Protein AF-A0A5C9C576-F1 (afdb_monomer_lite)

pLDDT: mean 82.23, std 13.71, range [45.31, 97.62]

Structure (mmCIF, N/CA/C/O backbone):
data_AF-A0A5C9C576-F1
#
_entry.id   AF-A0A5C9C576-F1
#
loop_
_atom_site.group_PDB
_atom_site.id
_atom_site.type_symbol
_atom_site.label_atom_id
_atom_site.label_alt_id
_atom_site.label_comp_id
_atom_site.label_asym_id
_atom_site.label_entity_id
_atom_site.label_seq_id
_atom_site.pdbx_PDB_ins_code
_atom_site.Cartn_x
_atom_site.Cartn_y
_atom_site.Cartn_z
_atom_site.occupancy
_atom_site.B_iso_or_equiv
_atom_site.auth_seq_id
_atom_site.auth_comp_id
_atom_site.auth_asym_id
_atom_site.auth_atom_id
_atom_site.pdbx_PDB_model_num
ATOM 1 N N . MET A 1 1 ? 11.725 0.548 -16.032 1.00 67.31 1 MET A N 1
ATOM 2 C CA . MET A 1 1 ? 10.877 1.657 -16.518 1.00 67.31 1 MET A CA 1
ATOM 3 C C . MET A 1 1 ? 9.536 1.575 -15.809 1.00 67.31 1 MET A C 1
ATOM 5 O O . MET A 1 1 ? 8.944 0.504 -15.811 1.00 67.31 1 MET A O 1
ATOM 9 N N . VAL A 1 2 ? 9.089 2.654 -15.169 1.00 71.75 2 VAL A N 1
ATOM 10 C CA . VAL A 1 2 ? 7.784 2.730 -14.493 1.00 71.75 2 VAL A CA 1
ATOM 11 C C . VAL A 1 2 ? 6.930 3.765 -15.213 1.00 71.75 2 VAL A C 1
ATOM 13 O O . VAL A 1 2 ? 7.424 4.848 -15.528 1.00 71.75 2 VAL A O 1
ATOM 16 N N . THR A 1 3 ? 5.666 3.440 -15.481 1.00 78.62 3 THR A N 1
ATOM 17 C CA . THR A 1 3 ? 4.707 4.416 -16.012 1.00 78.62 3 THR A CA 1
ATOM 18 C C . THR A 1 3 ? 3.879 4.938 -14.853 1.00 78.62 3 THR A C 1
ATOM 20 O O . THR A 1 3 ? 3.210 4.172 -14.158 1.00 78.62 3 THR A O 1
ATOM 23 N N . LEU A 1 4 ? 3.964 6.241 -14.623 1.00 76.50 4 LEU A N 1
ATOM 24 C CA . LEU A 1 4 ? 3.140 6.914 -13.638 1.00 76.50 4 LEU A CA 1
ATOM 25 C C . LEU A 1 4 ? 1.714 7.118 -14.181 1.00 76.50 4 LEU A C 1
ATOM 27 O O . LEU A 1 4 ? 1.510 7.106 -15.399 1.00 76.50 4 LEU A O 1
ATOM 31 N N . PRO A 1 5 ? 0.715 7.303 -13.302 1.00 66.62 5 PRO A N 1
ATOM 32 C CA . PRO A 1 5 ? -0.687 7.464 -13.697 1.00 66.62 5 PRO A CA 1
ATOM 33 C C . PRO A 1 5 ? -0.930 8.616 -14.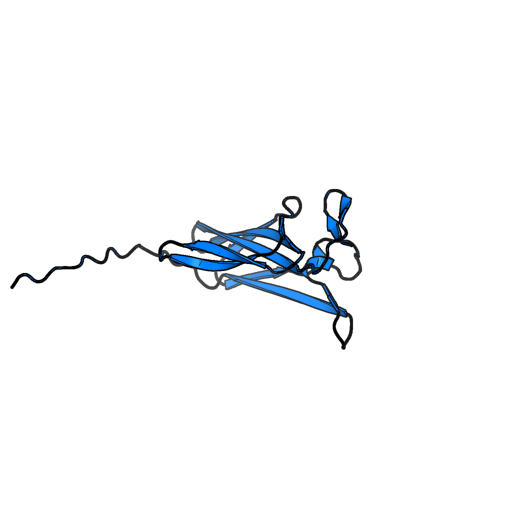681 1.00 66.62 5 PRO A C 1
ATOM 35 O O . PRO A 1 5 ? -1.809 8.520 -15.530 1.00 66.62 5 PRO A O 1
ATOM 38 N N . GLU A 1 6 ? -0.128 9.679 -14.615 1.00 72.38 6 GLU A N 1
ATOM 39 C CA . GLU A 1 6 ? -0.161 10.817 -15.539 1.00 72.38 6 GLU A CA 1
ATOM 40 C C . GLU A 1 6 ? 0.439 10.519 -16.931 1.00 72.38 6 GLU A C 1
ATOM 42 O O . GLU A 1 6 ? 0.613 11.425 -17.742 1.00 72.38 6 GLU A O 1
ATOM 47 N N . GLY A 1 7 ? 0.806 9.265 -17.215 1.00 71.75 7 GLY A N 1
ATOM 48 C CA . GLY A 1 7 ? 1.404 8.836 -18.483 1.00 71.75 7 GLY A CA 1
ATOM 49 C C . GLY A 1 7 ? 2.908 9.105 -18.592 1.00 71.75 7 GLY A C 1
ATOM 50 O O . GLY A 1 7 ? 3.539 8.715 -19.578 1.00 71.75 7 GLY A O 1
ATOM 51 N N . LYS A 1 8 ? 3.515 9.727 -17.575 1.00 78.00 8 LYS A N 1
ATOM 52 C CA . LYS A 1 8 ? 4.957 9.965 -17.520 1.00 78.00 8 LYS A CA 1
ATOM 53 C C . LYS A 1 8 ? 5.698 8.642 -17.331 1.00 78.00 8 LYS A C 1
ATOM 55 O O . LYS A 1 8 ? 5.474 7.924 -16.358 1.00 78.00 8 LYS A O 1
ATOM 60 N N . LYS A 1 9 ? 6.614 8.332 -18.245 1.00 78.38 9 LYS A N 1
ATOM 61 C CA . LYS A 1 9 ? 7.531 7.196 -18.109 1.00 78.38 9 LYS A CA 1
ATOM 62 C C . LYS A 1 9 ? 8.802 7.659 -17.415 1.00 78.38 9 LYS A C 1
ATOM 64 O O . LYS A 1 9 ? 9.427 8.621 -17.853 1.00 78.38 9 LYS A O 1
ATOM 69 N N . LEU A 1 10 ? 9.169 6.977 -16.337 1.00 79.81 10 LEU A N 1
ATOM 70 C CA . LEU A 1 10 ? 10.398 7.231 -15.599 1.00 79.81 10 LEU A CA 1
ATOM 71 C C . LEU A 1 10 ? 11.299 6.000 -15.636 1.00 79.81 10 LEU A C 1
ATOM 73 O O . LEU A 1 10 ? 10.877 4.868 -15.369 1.00 79.81 10 LEU A O 1
ATOM 77 N N . GLU A 1 11 ? 12.567 6.230 -15.944 1.00 80.44 11 GLU A N 1
ATOM 78 C CA . GLU A 1 11 ? 13.620 5.255 -15.710 1.00 80.44 11 GLU A CA 1
ATOM 79 C C . GLU A 1 11 ? 14.171 5.476 -14.308 1.00 80.44 11 GLU A C 1
ATOM 81 O O . GLU A 1 11 ? 14.812 6.480 -14.018 1.00 80.44 11 GLU A O 1
ATOM 86 N N . LEU A 1 12 ? 13.840 4.550 -13.416 1.00 81.62 12 LEU A N 1
ATOM 87 C CA . LEU A 1 12 ? 14.196 4.614 -12.009 1.00 81.62 12 LEU A CA 1
ATOM 88 C C . LEU A 1 12 ? 15.056 3.394 -11.675 1.00 81.62 12 LEU A C 1
ATOM 90 O O . LEU A 1 12 ? 14.711 2.269 -12.044 1.00 81.62 12 LEU A O 1
ATOM 94 N N . ALA A 1 13 ? 16.161 3.616 -10.969 1.00 81.00 13 ALA A N 1
ATOM 95 C CA . ALA A 1 13 ? 17.020 2.551 -10.459 1.00 81.00 13 ALA A CA 1
ATOM 96 C C . ALA A 1 13 ? 16.562 2.108 -9.060 1.00 81.00 13 ALA A C 1
ATOM 98 O O . ALA A 1 13 ? 16.115 2.938 -8.270 1.00 81.00 13 ALA A O 1
ATOM 99 N N . ASN A 1 14 ? 16.716 0.819 -8.735 1.00 81.38 14 ASN A N 1
ATOM 100 C CA . ASN A 1 14 ? 16.425 0.248 -7.409 1.00 81.38 14 ASN A CA 1
ATOM 101 C C . ASN A 1 14 ? 15.019 0.581 -6.873 1.00 81.38 14 ASN A C 1
ATOM 103 O O . ASN A 1 14 ? 14.861 0.967 -5.714 1.00 81.38 14 ASN A O 1
ATOM 107 N N . VAL A 1 15 ? 14.002 0.459 -7.729 1.00 84.62 15 VAL A N 1
ATOM 108 C CA . VAL A 1 15 ? 12.622 0.815 -7.376 1.00 84.62 15 VAL A CA 1
ATOM 109 C C . VAL A 1 15 ? 12.036 -0.167 -6.373 1.00 84.62 15 VAL A C 1
ATOM 111 O O . VAL A 1 15 ? 12.085 -1.382 -6.564 1.00 84.62 15 VAL A O 1
ATOM 114 N N . ARG A 1 16 ? 11.382 0.375 -5.350 1.00 84.94 16 ARG A N 1
ATOM 115 C CA . ARG A 1 16 ? 10.553 -0.357 -4.404 1.00 84.94 16 ARG A CA 1
ATOM 116 C C . ARG A 1 16 ? 9.210 0.343 -4.244 1.00 84.94 16 ARG A C 1
ATOM 118 O O . ARG A 1 16 ? 9.151 1.525 -3.925 1.00 84.94 16 ARG A O 1
ATOM 125 N N . GLY A 1 17 ? 8.128 -0.404 -4.423 1.00 87.06 17 GLY A N 1
ATOM 126 C CA . GLY A 1 17 ? 6.783 0.074 -4.131 1.00 87.06 17 GLY A CA 1
ATOM 127 C C . GLY A 1 17 ? 6.434 -0.051 -2.644 1.00 87.06 17 GLY A C 1
ATOM 128 O O . GLY A 1 17 ? 6.684 -1.092 -2.030 1.00 87.06 17 GLY A O 1
ATOM 129 N N . LEU A 1 18 ? 5.855 1.001 -2.066 1.00 90.25 18 LEU A N 1
ATOM 130 C CA . LEU A 1 18 ? 5.310 1.037 -0.709 1.00 90.25 18 LEU A CA 1
ATOM 131 C C . LEU A 1 18 ? 3.881 1.596 -0.717 1.00 90.25 18 LEU A C 1
ATOM 133 O O . LEU A 1 18 ? 3.488 2.339 -1.612 1.00 90.25 18 LEU A O 1
ATOM 137 N N . LEU A 1 19 ? 3.103 1.250 0.309 1.00 92.69 19 LEU A N 1
ATOM 138 C CA . LEU A 1 19 ? 1.799 1.850 0.583 1.00 92.69 19 LEU A CA 1
ATOM 139 C C . LEU A 1 19 ? 1.892 2.615 1.900 1.00 92.69 19 LEU A C 1
ATOM 141 O O . LEU A 1 19 ? 2.021 2.007 2.965 1.00 92.69 19 LEU A O 1
ATOM 145 N N . ARG A 1 20 ? 1.824 3.944 1.841 1.00 94.81 20 ARG A N 1
ATOM 146 C CA . ARG A 1 20 ? 1.703 4.769 3.040 1.00 94.81 20 ARG A CA 1
ATOM 147 C C . ARG A 1 20 ? 0.252 4.761 3.499 1.00 94.81 20 ARG A C 1
ATOM 149 O O . ARG A 1 20 ? -0.629 5.200 2.766 1.00 94.81 20 ARG A O 1
ATOM 156 N N . LEU A 1 21 ? 0.026 4.273 4.713 1.00 94.94 21 LEU A N 1
ATOM 157 C CA . LEU A 1 21 ? -1.287 4.188 5.342 1.00 94.94 21 LEU A CA 1
ATOM 158 C C . LEU A 1 21 ? -1.456 5.299 6.383 1.00 94.94 21 LEU A C 1
ATOM 160 O O . LEU A 1 21 ? -0.604 5.478 7.254 1.00 94.94 21 LEU A O 1
ATOM 164 N N . ARG A 1 22 ? -2.589 5.997 6.324 1.00 94.81 22 ARG A N 1
ATOM 165 C CA . ARG A 1 22 ? -3.133 6.807 7.416 1.00 94.81 22 ARG A CA 1
ATOM 166 C C . ARG A 1 22 ? -4.451 6.183 7.861 1.00 94.81 22 ARG A C 1
ATOM 168 O O . ARG A 1 22 ? -5.277 5.844 7.025 1.00 94.81 22 ARG A O 1
ATOM 175 N N . ALA A 1 23 ? -4.627 6.012 9.164 1.00 92.19 23 ALA A N 1
ATOM 176 C CA . ALA A 1 23 ? -5.849 5.465 9.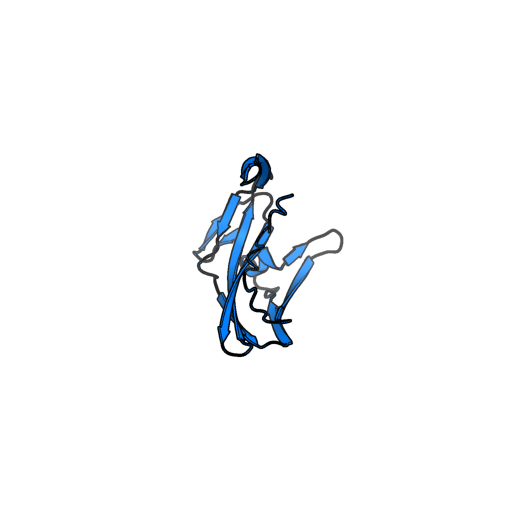735 1.00 92.19 23 ALA A CA 1
ATOM 177 C C . ALA A 1 23 ? -6.512 6.515 10.623 1.00 92.19 23 ALA A C 1
ATOM 179 O O . ALA A 1 23 ? -5.846 7.126 11.461 1.00 92.19 23 ALA A O 1
ATOM 180 N N . GLU A 1 24 ? -7.814 6.702 10.449 1.00 92.38 24 GLU A N 1
ATOM 181 C CA . GLU A 1 24 ? -8.628 7.613 11.245 1.00 92.38 24 GLU A CA 1
ATOM 182 C C . GLU A 1 24 ? -9.853 6.874 11.774 1.00 92.38 24 GLU A C 1
ATOM 184 O O . GLU A 1 24 ? -10.539 6.154 11.046 1.00 92.38 24 GLU A O 1
ATOM 189 N N . ARG A 1 25 ? -10.136 7.039 13.068 1.00 90.25 25 ARG A N 1
ATOM 190 C CA . ARG A 1 25 ? -11.372 6.526 13.660 1.00 90.25 25 ARG A CA 1
ATOM 191 C C . ARG A 1 25 ? -12.529 7.384 13.151 1.00 90.25 25 ARG A C 1
ATOM 193 O O . ARG A 1 25 ? -12.479 8.599 13.305 1.00 90.25 25 ARG A O 1
ATOM 200 N N . SER A 1 26 ? -13.557 6.756 12.581 1.00 81.56 26 SER A N 1
ATOM 201 C CA . SER A 1 26 ? -14.733 7.477 12.081 1.00 81.56 26 SER A CA 1
ATOM 202 C C . SER A 1 26 ? -15.823 7.562 13.157 1.00 81.56 26 SER A C 1
ATOM 204 O O . SER A 1 26 ? -16.174 8.665 13.554 1.00 81.56 26 SER A O 1
ATOM 206 N N . GLN A 1 27 ? -16.322 6.418 13.653 1.00 78.81 27 GLN A N 1
ATOM 207 C CA . GLN A 1 27 ? -17.310 6.239 14.745 1.00 78.81 27 GLN A CA 1
ATOM 208 C C . GLN A 1 27 ? -17.505 4.725 15.004 1.00 78.81 27 GLN A C 1
ATOM 210 O O . GLN A 1 27 ? -17.162 3.935 14.136 1.00 78.81 27 GLN A O 1
ATOM 215 N N . ASP A 1 28 ? -18.002 4.308 16.176 1.00 79.19 28 ASP A N 1
ATOM 216 C CA . ASP A 1 28 ? -18.551 2.960 16.474 1.00 79.19 28 ASP A CA 1
ATOM 217 C C . ASP A 1 28 ? -17.923 1.750 15.751 1.00 79.19 28 ASP A C 1
ATOM 219 O O . ASP A 1 28 ? -18.556 1.097 14.928 1.00 79.19 28 ASP A O 1
ATOM 223 N N . GLY A 1 29 ? -16.662 1.424 16.051 1.00 86.00 29 GLY A N 1
ATOM 224 C CA . GLY A 1 29 ? -15.997 0.247 15.466 1.00 86.00 29 GLY A CA 1
ATOM 225 C C . GLY A 1 29 ? -15.480 0.437 14.032 1.00 86.00 29 GLY A C 1
ATOM 226 O O . GLY A 1 29 ? -14.755 -0.420 13.533 1.00 86.00 29 GLY A O 1
ATOM 227 N N . TRP A 1 30 ? -15.745 1.580 13.398 1.00 93.75 30 TRP A N 1
ATOM 228 C CA . TRP A 1 30 ? -15.282 1.890 12.048 1.00 93.75 30 TRP A CA 1
ATOM 229 C C . TRP A 1 30 ? -13.991 2.709 12.027 1.00 93.75 30 TRP A C 1
ATOM 231 O O . TRP A 1 30 ? -13.841 3.724 12.723 1.00 93.75 30 TRP A O 1
ATOM 241 N N . ALA A 1 31 ? -13.084 2.313 11.137 1.00 94.56 31 ALA A N 1
ATOM 242 C CA . ALA A 1 31 ? -11.902 3.073 10.763 1.00 94.56 31 ALA A CA 1
ATOM 243 C C . ALA A 1 31 ? -11.917 3.379 9.267 1.00 94.56 31 ALA A C 1
ATOM 245 O O . ALA A 1 31 ? -12.173 2.501 8.441 1.00 94.56 31 ALA A O 1
ATOM 246 N N . ARG A 1 32 ? -11.574 4.617 8.917 1.00 95.69 32 ARG A N 1
ATOM 247 C CA . ARG A 1 32 ? -11.207 4.990 7.557 1.00 95.69 32 ARG A CA 1
ATOM 248 C C . ARG A 1 32 ? -9.702 4.819 7.396 1.00 95.69 32 ARG A C 1
ATOM 250 O O . ARG A 1 32 ? -8.919 5.345 8.185 1.00 95.69 32 ARG A O 1
ATOM 257 N N . LEU A 1 33 ? -9.306 4.078 6.373 1.00 95.94 33 LEU A N 1
ATOM 258 C CA . LEU A 1 33 ? -7.925 3.848 5.984 1.00 95.94 33 LEU A CA 1
ATOM 259 C C . LEU A 1 33 ? -7.666 4.576 4.669 1.00 95.94 33 LEU A C 1
ATOM 261 O O . LEU A 1 33 ? -8.284 4.249 3.660 1.00 95.94 33 LEU A O 1
ATOM 265 N N . ASP A 1 34 ? -6.751 5.537 4.668 1.00 97.31 34 ASP A N 1
ATOM 266 C CA . ASP A 1 34 ? -6.314 6.253 3.474 1.00 97.31 34 ASP A CA 1
ATOM 267 C C . ASP A 1 34 ? -4.931 5.749 3.049 1.00 97.31 34 ASP A C 1
ATOM 269 O O . ASP A 1 34 ? -3.958 5.824 3.806 1.00 97.31 34 ASP A O 1
ATOM 273 N N . PHE A 1 35 ? -4.836 5.250 1.820 1.00 96.94 35 PHE A N 1
ATOM 274 C CA . PHE A 1 35 ? -3.622 4.673 1.256 1.00 96.94 35 PHE A CA 1
ATOM 275 C C . PHE A 1 35 ? -3.065 5.574 0.163 1.00 96.94 35 PHE A C 1
ATOM 277 O O . PHE A 1 35 ? -3.729 5.839 -0.835 1.00 96.94 35 PHE A O 1
ATOM 284 N N . THR A 1 36 ? -1.818 6.009 0.322 1.00 96.81 36 THR A N 1
ATOM 285 C CA . THR A 1 36 ? -1.045 6.676 -0.731 1.00 96.81 36 THR A CA 1
ATOM 286 C C . THR A 1 36 ? 0.060 5.738 -1.203 1.00 96.81 36 THR A C 1
ATOM 288 O O . THR A 1 36 ? 0.968 5.441 -0.422 1.00 96.81 36 THR A O 1
ATOM 291 N N . PRO A 1 37 ? 0.026 5.260 -2.454 1.00 94.88 37 PRO A N 1
ATOM 292 C CA . PRO A 1 37 ? 1.139 4.500 -2.990 1.00 94.88 37 PRO A CA 1
ATOM 293 C C . PRO A 1 37 ? 2.373 5.378 -3.197 1.00 94.88 37 PRO A C 1
ATOM 295 O O . PRO A 1 37 ? 2.272 6.538 -3.597 1.00 94.88 37 PRO A O 1
ATOM 298 N N . GLU A 1 38 ? 3.544 4.809 -2.955 1.00 93.62 38 GLU A N 1
ATOM 299 C CA . GLU A 1 38 ? 4.830 5.483 -3.069 1.00 93.62 38 GLU A CA 1
ATOM 300 C C . GLU A 1 38 ? 5.823 4.601 -3.819 1.00 93.62 38 GLU A C 1
ATOM 302 O O . GLU A 1 38 ? 5.910 3.395 -3.582 1.00 93.62 38 GLU A O 1
ATOM 307 N N . LEU A 1 39 ? 6.603 5.214 -4.705 1.00 90.62 39 LEU A N 1
ATOM 308 C CA . LEU A 1 39 ? 7.740 4.576 -5.355 1.00 90.62 39 LEU A CA 1
ATOM 309 C C . LEU A 1 39 ? 9.016 5.134 -4.746 1.00 90.62 39 LEU A C 1
ATOM 311 O O . LEU A 1 39 ? 9.328 6.311 -4.906 1.00 90.62 39 LEU A O 1
ATOM 315 N N . HIS A 1 40 ? 9.736 4.282 -4.032 1.00 90.56 40 HIS A N 1
ATOM 316 C CA . HIS A 1 40 ? 11.042 4.595 -3.475 1.00 90.56 40 HIS A CA 1
ATOM 317 C C . HIS A 1 40 ? 12.095 4.162 -4.490 1.00 90.56 40 HIS A C 1
ATOM 319 O O . HIS A 1 40 ? 11.985 3.070 -5.045 1.00 90.56 40 HIS A O 1
ATOM 325 N N . HIS A 1 41 ? 13.079 5.002 -4.789 1.00 88.19 41 HIS A N 1
ATOM 326 C CA . HIS A 1 41 ? 14.086 4.701 -5.804 1.00 88.19 41 HIS A CA 1
ATOM 327 C C . HIS A 1 41 ? 15.436 5.358 -5.508 1.00 88.19 41 HIS A C 1
ATOM 329 O O . HIS A 1 41 ? 15.589 6.178 -4.601 1.00 88.19 41 HIS A O 1
ATOM 335 N N . GLY A 1 42 ? 16.433 4.986 -6.309 1.00 85.31 42 GLY A N 1
ATOM 336 C CA . GLY A 1 42 ? 17.788 5.506 -6.211 1.00 85.31 42 GLY A CA 1
ATOM 337 C C . GLY A 1 42 ? 18.627 4.804 -5.145 1.00 85.31 42 GLY A C 1
ATOM 338 O O . GLY A 1 42 ? 18.326 3.696 -4.689 1.00 85.31 42 GLY A O 1
ATOM 339 N N . GLN A 1 43 ? 19.746 5.433 -4.791 1.00 77.56 43 GLN A N 1
ATOM 340 C CA . GLN A 1 43 ? 20.662 4.879 -3.804 1.00 77.56 43 GLN A CA 1
ATOM 341 C C . GLN A 1 43 ? 20.127 5.050 -2.385 1.00 77.56 43 GLN A C 1
ATOM 343 O O . GLN A 1 43 ? 19.647 6.109 -1.987 1.00 77.56 43 GLN A O 1
ATOM 348 N N . THR A 1 44 ? 20.261 3.981 -1.615 1.00 70.75 44 THR A N 1
ATOM 349 C CA . THR A 1 44 ? 19.946 3.936 -0.195 1.00 70.75 44 THR A CA 1
ATOM 350 C C . THR A 1 44 ? 21.046 4.665 0.574 1.00 70.75 44 THR A C 1
ATOM 352 O O . THR A 1 44 ? 22.130 4.124 0.771 1.00 70.75 44 THR A O 1
ATOM 355 N N . GLY A 1 45 ? 20.794 5.914 0.969 1.00 64.12 45 GLY A N 1
ATOM 356 C CA . GLY A 1 45 ? 21.764 6.746 1.682 1.00 64.12 45 GLY A CA 1
ATOM 357 C C . GLY A 1 45 ? 21.432 6.867 3.164 1.00 64.12 45 GLY A C 1
ATOM 358 O O . GLY A 1 45 ? 20.279 7.093 3.528 1.00 64.12 45 GLY A O 1
ATOM 359 N N . THR A 1 46 ? 22.435 6.760 4.029 1.00 63.34 46 THR A N 1
ATOM 360 C CA . THR A 1 46 ? 22.289 7.046 5.459 1.00 63.34 46 THR A CA 1
ATOM 361 C C . THR A 1 46 ? 22.511 8.539 5.680 1.00 63.34 46 THR A C 1
ATOM 363 O O . THR A 1 46 ? 23.629 9.022 5.518 1.00 63.34 46 THR A O 1
ATOM 366 N N . ARG A 1 47 ? 21.460 9.292 6.024 1.00 62.22 47 ARG A N 1
ATOM 367 C CA . ARG A 1 47 ? 21.571 10.730 6.318 1.00 62.22 47 ARG A CA 1
ATOM 368 C C . ARG A 1 47 ? 21.328 11.000 7.807 1.00 62.22 47 ARG A C 1
ATOM 370 O O . ARG A 1 47 ? 20.421 10.395 8.385 1.00 62.22 47 ARG A O 1
ATOM 377 N N . PRO A 1 48 ? 22.121 11.883 8.442 1.00 61.62 48 PRO A N 1
ATOM 378 C CA . PRO A 1 48 ? 21.849 12.320 9.803 1.00 61.62 48 PRO A CA 1
ATOM 379 C C . PRO A 1 48 ? 20.558 13.152 9.828 1.00 61.62 48 PRO A C 1
ATOM 381 O O . PRO A 1 48 ? 20.367 14.054 9.014 1.00 61.62 48 PRO A O 1
ATOM 384 N N . PHE A 1 49 ? 19.662 12.838 10.759 1.00 65.81 49 PHE A N 1
ATOM 385 C CA . PHE A 1 49 ? 18.406 13.541 11.003 1.00 65.81 49 PHE A CA 1
ATOM 386 C C . PHE A 1 49 ? 18.311 13.911 12.487 1.00 65.81 49 PHE A C 1
ATOM 388 O O . PHE A 1 49 ? 18.643 13.107 13.362 1.00 65.81 49 PHE A O 1
ATOM 395 N N . ALA A 1 50 ? 17.858 15.133 12.766 1.00 62.69 50 ALA A N 1
ATOM 396 C CA . ALA A 1 50 ? 17.664 15.617 14.125 1.00 62.69 50 ALA A CA 1
ATOM 397 C C . ALA A 1 50 ? 16.401 14.987 14.730 1.00 62.69 50 ALA A C 1
ATOM 399 O O . ALA A 1 50 ? 15.283 15.310 14.334 1.00 62.69 50 ALA A O 1
ATOM 400 N N . ALA A 1 51 ? 16.578 14.084 15.690 1.00 67.31 51 ALA A N 1
ATOM 401 C CA . ALA A 1 51 ? 15.489 13.528 16.478 1.00 67.31 51 ALA A CA 1
ATOM 402 C C . ALA A 1 51 ? 15.436 14.169 17.872 1.00 67.31 51 ALA A C 1
ATOM 404 O O . ALA A 1 51 ? 16.397 14.786 18.327 1.00 67.31 51 ALA A O 1
ATOM 405 N N . ALA A 1 52 ? 14.317 13.979 18.578 1.00 63.81 52 ALA A N 1
ATOM 406 C CA . ALA A 1 52 ? 14.081 14.562 19.903 1.00 63.81 52 ALA A CA 1
ATOM 407 C C . ALA A 1 52 ? 15.142 14.184 20.961 1.00 63.81 52 ALA A C 1
ATOM 409 O O . ALA A 1 52 ? 15.292 14.890 21.952 1.00 63.81 52 ALA A O 1
ATOM 410 N N . THR A 1 53 ? 15.883 13.092 20.752 1.00 71.00 53 THR A N 1
ATOM 411 C CA . THR A 1 53 ? 16.908 12.578 21.675 1.00 71.00 53 THR A CA 1
ATOM 412 C C . THR A 1 53 ? 18.332 12.618 21.099 1.00 71.00 53 THR A C 1
ATOM 414 O O . THR A 1 53 ? 19.223 11.991 21.664 1.00 71.00 53 THR A O 1
ATOM 417 N N . GLY A 1 54 ? 18.566 13.320 19.981 1.00 70.75 54 GLY A N 1
ATOM 418 C CA . GLY A 1 54 ? 19.890 13.465 19.357 1.00 70.75 54 GLY A CA 1
ATOM 419 C C . GLY A 1 54 ? 19.915 13.192 17.849 1.00 70.75 54 GLY A C 1
ATOM 420 O O . GLY A 1 54 ? 18.877 13.052 17.200 1.00 70.75 54 GLY A O 1
ATOM 421 N N . TRP A 1 55 ? 21.121 13.121 17.278 1.00 57.06 55 TRP A N 1
ATOM 422 C CA . TRP A 1 55 ? 21.324 12.762 15.872 1.00 57.06 55 TRP A CA 1
ATOM 423 C C . TRP A 1 55 ? 21.035 11.274 15.659 1.00 57.06 55 TRP A C 1
ATOM 425 O O . TRP A 1 55 ? 21.714 10.420 16.226 1.00 57.06 55 TRP A O 1
ATOM 435 N N . MET A 1 56 ? 20.045 10.962 14.822 1.00 64.75 56 MET A N 1
ATOM 436 C CA . MET A 1 56 ? 19.793 9.600 14.358 1.00 64.75 56 MET A CA 1
ATOM 437 C C . MET A 1 56 ? 20.115 9.481 12.875 1.00 64.75 56 MET A C 1
ATOM 439 O O . MET A 1 56 ? 19.829 10.369 12.076 1.00 64.75 56 MET A O 1
ATOM 443 N N . TYR A 1 57 ? 20.698 8.352 12.501 1.00 56.81 57 TYR A N 1
ATOM 444 C CA . TYR A 1 57 ? 20.934 8.010 11.112 1.00 56.81 57 TYR A CA 1
ATOM 445 C C . TYR A 1 57 ? 19.682 7.355 10.542 1.00 56.81 57 TYR A C 1
ATOM 447 O O . TYR A 1 57 ? 19.264 6.295 11.007 1.00 56.81 57 TYR A O 1
ATOM 455 N N . ARG A 1 58 ? 19.071 7.988 9.538 1.00 63.22 58 ARG A N 1
ATOM 456 C CA . ARG A 1 58 ? 17.949 7.397 8.810 1.00 63.22 58 ARG A CA 1
ATOM 457 C C . ARG A 1 58 ? 18.415 6.997 7.427 1.00 63.22 58 ARG A C 1
ATOM 459 O O . ARG A 1 58 ? 18.970 7.802 6.681 1.00 63.22 58 ARG A O 1
ATOM 466 N N . THR A 1 59 ? 18.164 5.747 7.084 1.00 63.91 59 THR A N 1
ATOM 467 C CA . THR A 1 59 ? 18.251 5.291 5.708 1.00 63.91 59 THR A CA 1
ATOM 468 C C . THR A 1 59 ? 17.134 5.948 4.897 1.00 63.91 59 THR A C 1
ATOM 470 O O . THR A 1 59 ? 15.959 5.812 5.237 1.00 63.91 59 THR A O 1
ATOM 473 N N . THR A 1 60 ? 17.497 6.681 3.849 1.00 72.25 60 THR A N 1
ATOM 474 C CA . THR A 1 60 ? 16.569 7.418 2.983 1.00 72.25 60 THR A CA 1
ATOM 475 C C . THR A 1 60 ? 16.801 7.067 1.519 1.00 72.25 60 THR A C 1
ATOM 477 O O . THR A 1 60 ? 17.944 6.892 1.096 1.00 72.25 60 THR A O 1
ATOM 480 N N . GLN A 1 61 ? 15.710 6.995 0.763 1.00 82.94 61 GLN A N 1
ATOM 481 C CA . GLN A 1 61 ? 15.676 6.914 -0.697 1.00 82.94 61 GLN A CA 1
ATOM 482 C C . GLN A 1 61 ? 14.847 8.088 -1.233 1.00 82.94 61 GLN A C 1
ATOM 484 O O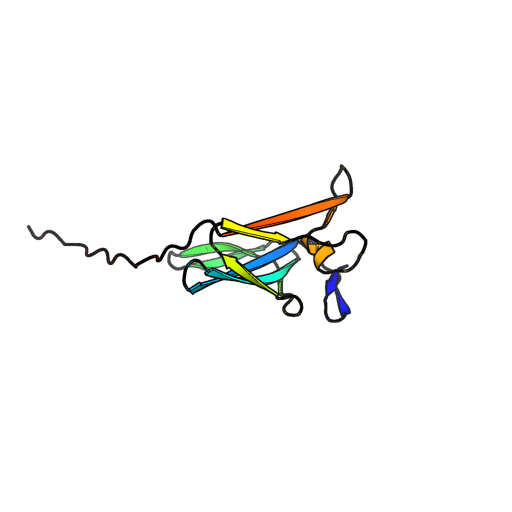 . GLN A 1 61 ? 14.139 8.747 -0.466 1.00 82.94 61 GLN A O 1
ATOM 489 N N . GLU A 1 62 ? 14.940 8.361 -2.534 1.00 87.19 62 GLU A N 1
ATOM 490 C CA . GLU A 1 62 ? 14.030 9.303 -3.188 1.00 87.19 62 GLU A CA 1
ATOM 491 C C . GLU A 1 62 ? 12.631 8.689 -3.247 1.00 87.19 62 GLU A C 1
ATOM 493 O O . GLU A 1 62 ? 12.493 7.489 -3.483 1.00 87.19 62 GLU A O 1
ATOM 498 N N . VAL A 1 63 ? 11.599 9.497 -2.992 1.00 90.56 63 VAL A N 1
ATOM 499 C CA . VAL A 1 63 ? 10.212 9.030 -2.891 1.00 90.56 63 VAL A CA 1
ATOM 500 C C . VAL A 1 63 ? 9.337 9.797 -3.871 1.00 90.56 63 VAL A C 1
ATOM 502 O O . VAL A 1 63 ? 9.248 11.022 -3.802 1.00 90.56 63 VAL A O 1
ATOM 505 N N . ILE A 1 64 ? 8.639 9.063 -4.735 1.00 91.56 64 ILE A N 1
ATOM 506 C CA . ILE A 1 64 ? 7.600 9.586 -5.622 1.00 91.56 64 ILE A CA 1
ATOM 507 C C . ILE A 1 64 ? 6.234 9.147 -5.075 1.00 91.56 64 ILE A C 1
ATOM 509 O O . ILE A 1 64 ? 5.848 7.984 -5.249 1.00 91.56 64 ILE A O 1
ATOM 513 N N . PRO A 1 65 ? 5.482 10.042 -4.411 1.00 92.56 65 PRO A N 1
ATOM 514 C CA . PRO A 1 65 ? 4.108 9.759 -4.017 1.00 92.56 65 PRO A CA 1
ATOM 515 C C . PRO A 1 65 ? 3.182 9.770 -5.241 1.00 92.56 65 PRO A C 1
ATOM 517 O O . PRO A 1 65 ? 3.133 10.732 -6.004 1.00 92.56 65 PRO A O 1
ATOM 520 N N . CYS A 1 66 ? 2.406 8.704 -5.414 1.00 92.38 66 CYS A N 1
ATOM 521 C CA . CYS A 1 66 ? 1.486 8.524 -6.536 1.00 92.38 66 CYS A CA 1
ATOM 522 C C . CYS A 1 66 ? 0.068 8.988 -6.159 1.00 92.38 66 CYS A C 1
ATOM 524 O O . CYS A 1 66 ? -0.854 8.179 -6.059 1.00 92.38 66 CYS A O 1
ATOM 526 N N . PHE A 1 67 ? -0.115 10.293 -5.932 1.00 92.25 67 PHE A N 1
ATOM 527 C CA . PHE A 1 67 ? -1.379 10.861 -5.429 1.00 92.25 67 PHE A CA 1
ATOM 528 C C . PHE A 1 67 ? -2.603 10.561 -6.306 1.00 92.25 67 PHE A C 1
ATOM 530 O O . PHE A 1 67 ? -3.688 10.337 -5.782 1.00 92.25 67 PHE A O 1
ATOM 537 N N . ALA A 1 68 ? -2.431 10.480 -7.628 1.00 90.44 68 ALA A N 1
ATOM 538 C CA . ALA A 1 68 ? -3.509 10.134 -8.562 1.00 90.44 68 ALA A CA 1
ATOM 539 C C . ALA A 1 68 ? -4.045 8.696 -8.394 1.00 90.44 68 ALA A C 1
ATOM 541 O O . ALA A 1 68 ? -5.016 8.315 -9.042 1.00 90.44 68 ALA A O 1
ATOM 542 N N . GLN A 1 69 ? -3.388 7.876 -7.572 1.00 91.31 69 GLN A N 1
ATOM 543 C CA . GLN A 1 69 ? -3.792 6.508 -7.235 1.00 91.31 69 GLN A CA 1
ATOM 544 C C . GLN A 1 69 ? -4.043 6.356 -5.734 1.00 91.31 69 GLN A C 1
ATOM 546 O O . GLN A 1 69 ? -4.022 5.244 -5.212 1.00 91.31 69 GLN A O 1
ATOM 551 N N . GLN A 1 70 ? -4.237 7.465 -5.021 1.00 95.00 70 GLN A N 1
ATOM 552 C CA . GLN A 1 70 ? -4.688 7.424 -3.642 1.00 95.00 70 GLN A CA 1
ATOM 553 C C . GLN A 1 70 ? -6.104 6.844 -3.587 1.00 95.00 70 GLN A C 1
ATOM 555 O O . GLN A 1 70 ? -6.959 7.173 -4.408 1.00 95.00 70 GLN A O 1
ATOM 560 N N . PHE A 1 71 ? -6.355 5.994 -2.601 1.00 95.38 71 PHE A N 1
ATOM 561 C CA . PHE A 1 71 ? -7.676 5.430 -2.357 1.00 95.38 71 PHE A CA 1
ATOM 562 C C . PHE A 1 71 ? -7.922 5.304 -0.859 1.00 95.38 71 PHE A C 1
ATOM 564 O O . PHE A 1 71 ? -6.990 5.319 -0.049 1.00 95.38 71 PHE A O 1
ATOM 571 N N . SER A 1 72 ? -9.193 5.169 -0.503 1.00 97.00 72 SER A N 1
ATOM 572 C CA . SER A 1 72 ? -9.627 4.979 0.873 1.00 97.00 72 SER A CA 1
ATOM 573 C C . SER A 1 72 ? -10.469 3.716 0.980 1.00 97.00 72 SER A C 1
ATOM 575 O O . SER A 1 72 ? -11.209 3.379 0.057 1.00 97.00 72 SER A O 1
ATOM 577 N N . ALA A 1 73 ? -10.387 3.047 2.122 1.00 96.38 73 ALA A N 1
ATOM 578 C CA . ALA A 1 73 ? -11.277 1.958 2.489 1.00 96.38 73 ALA A CA 1
ATOM 579 C C . ALA A 1 73 ? -11.799 2.191 3.904 1.00 96.38 73 ALA A C 1
ATOM 581 O O . ALA A 1 73 ? -11.044 2.584 4.793 1.00 96.38 73 ALA A O 1
ATOM 582 N N . THR A 1 74 ? -13.081 1.932 4.114 1.00 96.12 74 THR A N 1
ATOM 583 C CA . THR A 1 74 ? -13.690 1.957 5.441 1.00 96.12 74 THR A CA 1
ATOM 584 C C . THR A 1 74 ? -13.849 0.517 5.901 1.00 96.12 74 THR A C 1
ATOM 586 O O . THR A 1 74 ? -14.428 -0.281 5.170 1.00 96.12 74 THR A O 1
ATOM 589 N N . LEU A 1 75 ? -13.301 0.187 7.070 1.00 96.19 75 LEU A N 1
ATOM 590 C CA . LEU A 1 75 ? -13.370 -1.148 7.662 1.00 96.19 75 LEU A CA 1
ATOM 591 C C . LEU A 1 75 ? -14.000 -1.072 9.050 1.00 96.19 75 LEU A C 1
ATOM 593 O O . LEU A 1 75 ? -13.684 -0.167 9.827 1.00 96.19 75 LEU A O 1
ATOM 597 N N . ASN A 1 76 ? -14.844 -2.044 9.368 1.00 95.69 76 ASN A N 1
ATOM 598 C CA . ASN A 1 76 ? -15.291 -2.351 10.719 1.00 95.69 76 ASN A CA 1
ATOM 599 C C . ASN A 1 76 ? -14.320 -3.331 11.397 1.00 95.69 76 ASN A C 1
ATOM 601 O O . ASN A 1 76 ? -13.541 -4.028 10.739 1.00 95.69 76 ASN A O 1
ATOM 605 N N . VAL A 1 77 ? -14.338 -3.389 12.729 1.00 94.56 77 VAL A N 1
ATOM 606 C CA . VAL A 1 77 ? -13.541 -4.350 13.497 1.00 94.56 77 VAL A CA 1
ATOM 607 C C . VAL A 1 77 ? -13.850 -5.771 13.025 1.00 94.56 77 VAL A C 1
ATOM 609 O O . VAL A 1 77 ? -14.998 -6.201 12.958 1.00 94.56 77 VAL A O 1
ATOM 612 N N . GLY A 1 78 ? -12.795 -6.515 12.706 1.00 94.38 78 GLY A N 1
ATOM 613 C CA . GLY A 1 78 ? -12.861 -7.866 12.163 1.00 94.38 78 GLY A CA 1
ATOM 614 C C . GLY A 1 78 ? -12.790 -7.930 10.637 1.00 94.38 78 GLY A C 1
ATOM 615 O O . GLY A 1 78 ? -12.361 -8.967 10.125 1.00 94.38 78 GLY A O 1
ATOM 616 N N . GLU A 1 79 ? -13.118 -6.850 9.923 1.00 96.44 79 GLU A N 1
ATOM 617 C CA . GLU A 1 79 ? -13.075 -6.810 8.460 1.00 96.44 79 GLU A CA 1
ATOM 618 C C . GLU A 1 79 ? -11.646 -6.743 7.913 1.00 96.44 79 GLU A C 1
ATOM 620 O O . GLU A 1 79 ? -10.684 -6.354 8.594 1.00 96.44 79 GLU A O 1
ATOM 625 N N . MET A 1 80 ? -11.512 -7.153 6.650 1.00 97.62 80 MET A N 1
ATOM 626 C CA . MET A 1 80 ? -10.239 -7.215 5.946 1.00 97.62 80 MET A CA 1
ATOM 627 C C . MET A 1 80 ? -10.334 -6.531 4.589 1.00 97.62 80 MET A C 1
ATOM 629 O O . MET A 1 80 ? -11.236 -6.796 3.801 1.00 97.62 80 MET A O 1
ATOM 633 N N . LEU A 1 81 ? -9.335 -5.710 4.298 1.00 97.31 81 LEU A N 1
ATOM 634 C CA . LEU A 1 81 ? -9.033 -5.227 2.965 1.00 97.31 81 LEU A CA 1
ATOM 635 C C . LEU A 1 81 ? -7.953 -6.122 2.356 1.00 97.31 81 LEU A C 1
ATOM 637 O O . LEU A 1 81 ? -6.878 -6.295 2.935 1.00 97.31 81 LEU A O 1
ATOM 641 N N . VAL A 1 82 ? -8.224 -6.656 1.170 1.00 96.25 82 VAL A N 1
ATOM 642 C CA . VAL A 1 82 ? -7.268 -7.443 0.388 1.00 96.25 82 VAL A CA 1
ATOM 643 C C . VAL A 1 82 ? -6.874 -6.641 -0.845 1.00 96.25 82 VAL A C 1
ATOM 645 O O . VAL A 1 82 ? -7.733 -6.173 -1.587 1.00 96.25 82 VAL A O 1
ATOM 648 N N . MET A 1 83 ? -5.574 -6.473 -1.062 1.00 95.00 83 MET A N 1
ATOM 649 C CA . MET A 1 83 ? -5.028 -5.692 -2.168 1.00 95.00 83 MET A CA 1
ATOM 650 C C . MET A 1 83 ? -4.010 -6.503 -2.950 1.00 95.00 83 MET A C 1
ATOM 652 O O . MET A 1 83 ? -3.127 -7.156 -2.388 1.00 95.00 83 MET A O 1
ATOM 656 N N . THR A 1 84 ? -4.125 -6.417 -4.267 1.00 94.44 84 THR A N 1
ATOM 657 C CA . THR A 1 84 ? -3.164 -6.968 -5.212 1.00 94.44 84 THR A CA 1
ATOM 658 C C . THR A 1 84 ? -3.310 -6.264 -6.565 1.00 94.44 84 THR A C 1
ATOM 660 O O . THR A 1 84 ? -4.005 -5.252 -6.658 1.00 94.44 84 THR A O 1
ATOM 663 N N . CYS A 1 85 ? -2.655 -6.763 -7.611 1.00 92.50 85 CYS A N 1
ATOM 664 C CA . CYS A 1 85 ? -2.778 -6.234 -8.966 1.00 92.50 85 CYS A CA 1
ATOM 665 C C . CYS A 1 85 ? -3.324 -7.267 -9.956 1.00 92.50 85 CYS A C 1
ATOM 667 O O . CYS A 1 85 ? -3.243 -8.474 -9.737 1.00 92.50 85 CYS A O 1
ATOM 669 N N . ASP A 1 86 ? -3.785 -6.770 -11.096 1.00 89.88 86 ASP A N 1
ATOM 670 C CA . ASP A 1 86 ? -3.957 -7.574 -12.301 1.00 89.88 86 ASP A CA 1
ATOM 671 C C . ASP A 1 86 ? -2.580 -7.982 -12.860 1.00 89.88 86 ASP A C 1
ATOM 673 O O . ASP A 1 86 ? -1.663 -7.154 -12.935 1.00 89.88 86 ASP A O 1
ATOM 677 N N . ARG A 1 87 ? -2.412 -9.265 -13.204 1.00 84.44 87 ARG A N 1
ATOM 678 C CA . ARG A 1 87 ? -1.148 -9.805 -13.727 1.00 84.44 87 ARG A CA 1
ATOM 679 C C . ARG A 1 87 ? -0.893 -9.385 -15.161 1.00 84.44 87 ARG A C 1
ATOM 681 O O . ARG A 1 87 ? 0.246 -9.066 -15.499 1.00 84.44 87 ARG A O 1
ATOM 688 N N . ASP A 1 88 ? -1.956 -9.316 -15.950 1.00 86.69 88 ASP A N 1
ATOM 689 C CA . ASP A 1 88 ? -1.886 -9.209 -17.405 1.00 86.69 88 ASP A CA 1
ATOM 690 C C . ASP A 1 88 ? -1.903 -7.750 -17.879 1.00 86.69 88 ASP A C 1
ATOM 692 O O . ASP A 1 88 ? -2.027 -7.456 -19.068 1.00 86.69 88 ASP A O 1
ATOM 696 N N . ARG A 1 89 ? -1.734 -6.810 -16.938 1.00 83.00 89 ARG A N 1
ATOM 697 C CA . ARG A 1 89 ? -1.739 -5.370 -17.193 1.00 83.00 89 ARG A CA 1
ATOM 698 C C . ARG A 1 89 ? -0.374 -4.732 -16.896 1.00 83.00 89 ARG A C 1
ATOM 700 O O . ARG A 1 89 ? -0.205 -4.072 -15.857 1.00 83.00 89 ARG A O 1
ATOM 707 N N . PRO A 1 90 ? 0.615 -4.917 -17.793 1.00 80.38 90 PRO A N 1
ATOM 708 C CA . PRO A 1 90 ? 1.960 -4.396 -17.603 1.00 80.38 90 PRO A CA 1
ATOM 709 C C . PRO A 1 90 ? 1.994 -2.866 -17.642 1.00 80.38 90 PRO A C 1
ATOM 711 O O . PRO A 1 90 ? 1.125 -2.204 -18.208 1.00 80.38 90 PRO A O 1
ATOM 714 N N . GLY A 1 91 ? 3.026 -2.292 -17.028 1.00 78.75 91 GLY A N 1
ATOM 715 C CA . GLY A 1 91 ? 3.243 -0.849 -16.977 1.00 78.75 91 GLY A CA 1
ATOM 716 C C . GLY A 1 91 ? 2.328 -0.110 -16.003 1.00 78.75 91 GLY A C 1
ATOM 717 O O . GLY A 1 91 ? 2.362 1.113 -15.973 1.00 78.75 91 GLY A O 1
ATOM 718 N N . THR A 1 92 ? 1.529 -0.811 -15.196 1.00 86.12 92 THR A N 1
ATOM 719 C CA . THR A 1 92 ? 0.702 -0.187 -14.158 1.00 86.12 92 THR A CA 1
ATOM 720 C C . THR A 1 92 ? 1.475 0.011 -12.856 1.00 86.12 92 THR A C 1
ATOM 722 O O . THR A 1 92 ? 2.410 -0.727 -12.530 1.00 86.12 92 THR A O 1
ATOM 725 N N . LEU A 1 93 ? 1.031 0.973 -12.047 1.00 85.88 93 LEU A N 1
ATOM 726 C CA . LEU A 1 93 ? 1.529 1.136 -10.682 1.00 85.88 93 LEU A CA 1
ATOM 727 C C . LEU A 1 93 ? 1.301 -0.132 -9.838 1.00 85.88 93 LEU A C 1
ATOM 729 O O . LEU A 1 93 ? 2.167 -0.521 -9.056 1.00 85.88 93 LEU A O 1
ATOM 733 N N . GLY A 1 94 ? 0.171 -0.815 -10.052 1.00 88.62 94 GLY A N 1
ATOM 734 C CA . GLY A 1 94 ? -0.137 -2.096 -9.418 1.00 88.62 94 GLY A CA 1
ATOM 735 C C . GLY A 1 94 ? 0.930 -3.156 -9.696 1.00 88.62 94 GLY A C 1
ATOM 736 O O . GLY A 1 94 ? 1.394 -3.798 -8.757 1.00 88.62 94 GLY A O 1
ATOM 737 N N . GLN A 1 95 ? 1.394 -3.283 -10.943 1.00 87.31 95 GLN A N 1
ATOM 738 C CA . GLN A 1 95 ? 2.500 -4.185 -11.270 1.00 87.31 95 GLN A CA 1
ATOM 739 C C . GLN A 1 95 ? 3.763 -3.844 -10.465 1.00 87.31 95 GLN A C 1
ATOM 741 O O . GLN A 1 95 ? 4.377 -4.734 -9.889 1.00 87.31 95 GLN A O 1
ATOM 746 N N . SER A 1 96 ? 4.127 -2.562 -10.367 1.00 85.44 96 SER A N 1
ATOM 747 C CA . SER A 1 96 ? 5.337 -2.136 -9.641 1.00 85.44 96 SER A CA 1
ATOM 748 C C . SER A 1 96 ? 5.255 -2.363 -8.123 1.00 85.44 96 SER A C 1
ATOM 750 O O . SER A 1 96 ? 6.272 -2.583 -7.467 1.00 85.44 96 SER A O 1
ATOM 752 N N . LEU A 1 97 ? 4.050 -2.315 -7.550 1.00 88.12 97 LEU A N 1
ATOM 753 C CA . LEU A 1 97 ? 3.813 -2.550 -6.123 1.00 88.12 97 LEU A CA 1
ATOM 754 C C . LEU A 1 97 ? 3.730 -4.044 -5.789 1.00 88.12 97 LEU A C 1
ATOM 756 O O . LEU A 1 97 ? 4.331 -4.517 -4.817 1.00 88.12 97 LEU A O 1
ATOM 760 N N . PHE A 1 98 ? 2.978 -4.792 -6.592 1.00 91.44 98 PHE A N 1
ATOM 761 C CA . PHE A 1 98 ? 2.533 -6.132 -6.237 1.00 91.44 98 PHE A CA 1
ATOM 762 C C . PHE A 1 98 ? 3.192 -7.238 -7.055 1.00 91.44 98 PHE A C 1
ATOM 764 O O . PHE A 1 98 ? 3.125 -8.376 -6.618 1.00 91.44 98 PHE A O 1
ATOM 771 N N . GLN A 1 99 ? 3.873 -6.971 -8.168 1.00 90.94 99 GLN A N 1
ATOM 772 C CA . GLN A 1 99 ? 4.627 -8.006 -8.884 1.00 90.94 99 GLN A CA 1
ATOM 773 C C . GLN A 1 99 ? 6.124 -7.891 -8.614 1.00 90.94 99 GLN A C 1
ATOM 775 O O . GLN A 1 99 ? 6.660 -6.815 -8.343 1.00 90.94 99 GLN A O 1
ATOM 780 N N . PHE A 1 100 ? 6.798 -9.032 -8.645 1.00 87.38 100 PHE A N 1
ATOM 781 C CA . PHE A 1 100 ? 8.250 -9.125 -8.581 1.00 87.38 100 PHE A CA 1
ATOM 782 C C . PHE A 1 100 ? 8.704 -10.448 -9.180 1.00 87.38 100 PHE A C 1
ATOM 784 O O . PHE A 1 100 ? 7.919 -11.383 -9.295 1.00 87.38 100 PHE A O 1
ATOM 791 N N . GLU A 1 101 ? 9.974 -10.532 -9.535 1.00 88.06 101 GLU A N 1
ATOM 792 C CA . GLU A 1 101 ? 10.582 -11.744 -10.067 1.00 88.06 101 GLU A CA 1
ATOM 793 C C . GLU A 1 101 ? 11.783 -12.117 -9.200 1.00 88.06 101 GLU A C 1
ATOM 795 O O . GLU A 1 101 ? 12.521 -11.242 -8.739 1.00 88.06 101 GLU A O 1
ATOM 800 N N . ASP A 1 102 ? 11.943 -13.409 -8.932 1.00 87.25 102 ASP A N 1
ATOM 801 C CA . ASP A 1 102 ? 13.132 -13.966 -8.293 1.00 87.25 102 ASP A CA 1
ATOM 802 C C . ASP A 1 102 ? 13.627 -15.198 -9.064 1.00 87.25 102 ASP A C 1
ATOM 804 O O . ASP A 1 102 ? 13.136 -15.500 -10.151 1.00 87.25 102 ASP A O 1
ATOM 808 N N . SER A 1 103 ? 14.602 -15.927 -8.514 1.00 89.56 103 SER A N 1
ATOM 809 C CA . SER A 1 103 ? 15.197 -17.106 -9.162 1.00 89.56 103 SER A CA 1
ATOM 810 C C . SER A 1 103 ? 14.205 -18.232 -9.482 1.00 89.56 103 SER A C 1
ATOM 812 O O . SER A 1 103 ? 14.558 -19.154 -10.212 1.00 89.56 103 SER A O 1
ATOM 814 N N . THR A 1 104 ? 12.981 -18.178 -8.949 1.00 92.44 104 THR A N 1
ATOM 815 C CA . THR A 1 104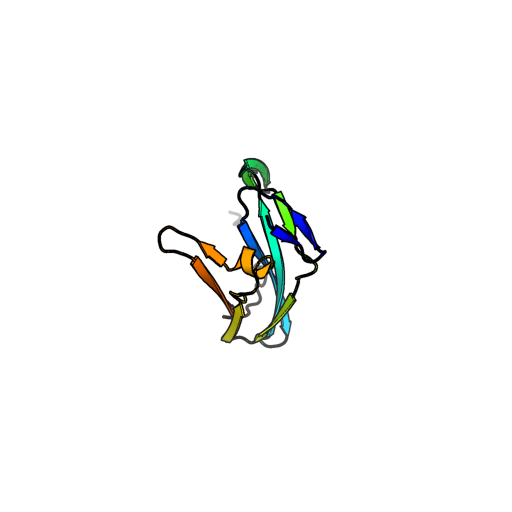 ? 11.919 -19.165 -9.191 1.00 92.44 104 THR A CA 1
ATOM 816 C C . THR A 1 104 ? 10.841 -18.679 -10.167 1.00 92.44 104 THR A C 1
ATOM 818 O O . THR A 1 104 ? 9.909 -19.427 -10.456 1.00 92.44 104 THR A O 1
ATOM 821 N N . GLY A 1 105 ? 10.967 -17.455 -10.694 1.00 89.88 105 GLY A N 1
ATOM 822 C CA . GLY A 1 105 ? 10.068 -16.874 -11.694 1.00 89.88 105 GLY A CA 1
ATOM 823 C C . GLY A 1 105 ? 9.178 -15.735 -11.171 1.00 89.88 105 GLY A C 1
ATOM 824 O O . GLY A 1 105 ? 9.394 -15.216 -10.068 1.00 89.88 105 GLY A O 1
ATOM 825 N N . PRO A 1 106 ? 8.176 -15.306 -11.966 1.00 88.06 106 PRO A N 1
ATOM 826 C CA . PRO A 1 106 ? 7.331 -14.162 -11.642 1.00 88.06 106 PRO A CA 1
ATOM 827 C C . PRO A 1 106 ? 6.347 -14.486 -10.512 1.00 88.06 106 PRO A C 1
ATOM 829 O O . PRO A 1 106 ? 5.580 -15.449 -10.570 1.00 88.06 106 PRO A O 1
ATOM 832 N N . LYS A 1 107 ? 6.325 -13.621 -9.501 1.00 90.88 107 LYS A N 1
ATOM 833 C CA . LYS A 1 107 ? 5.496 -13.710 -8.299 1.00 90.88 107 LYS A CA 1
ATOM 834 C C . LYS A 1 107 ? 4.611 -12.483 -8.137 1.00 90.88 107 LYS A C 1
ATOM 836 O O . LYS A 1 107 ? 4.897 -11.391 -8.630 1.00 90.88 107 LYS A O 1
ATOM 841 N 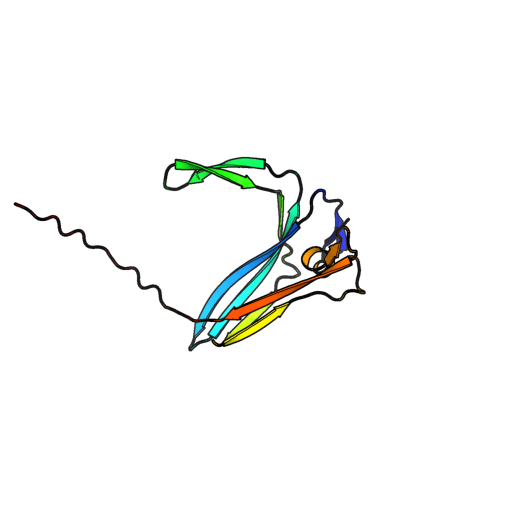N . GLN A 1 108 ? 3.540 -12.676 -7.377 1.00 92.44 108 GLN A N 1
ATOM 842 C CA . GLN A 1 108 ? 2.584 -11.641 -7.017 1.00 92.44 108 GLN A CA 1
ATOM 843 C C . GLN A 1 108 ? 2.429 -11.580 -5.498 1.00 92.44 108 GLN A C 1
ATOM 845 O O . GLN A 1 108 ? 2.331 -12.599 -4.818 1.00 92.44 108 GLN A O 1
ATOM 850 N N . ARG A 1 109 ? 2.416 -10.364 -4.963 1.00 91.94 109 ARG A N 1
ATOM 851 C CA . ARG A 1 109 ? 2.186 -10.044 -3.560 1.00 91.94 109 ARG A CA 1
ATOM 852 C C . ARG A 1 109 ? 0.693 -9.860 -3.336 1.00 91.94 109 ARG A C 1
ATOM 854 O O . ARG A 1 109 ? 0.018 -9.149 -4.083 1.00 91.94 109 ARG A O 1
ATOM 861 N N . LEU A 1 110 ? 0.213 -10.451 -2.254 1.00 94.06 110 LEU A N 1
ATOM 862 C CA . LEU A 1 110 ? -1.094 -10.180 -1.681 1.00 94.06 110 LEU A CA 1
ATOM 863 C C . LEU A 1 110 ? -0.873 -9.406 -0.385 1.00 94.06 110 LEU A C 1
ATOM 865 O O . LEU A 1 110 ? -0.148 -9.872 0.493 1.00 94.06 110 LEU A O 1
ATOM 869 N N . VAL A 1 111 ? -1.473 -8.226 -0.269 1.00 94.25 111 VAL A N 1
ATOM 870 C CA . VAL A 1 111 ? -1.459 -7.454 0.975 1.00 94.25 111 VAL A CA 1
ATOM 871 C C . VAL A 1 111 ? -2.825 -7.584 1.623 1.00 94.25 111 VAL A C 1
ATOM 873 O O . VAL A 1 111 ? -3.839 -7.285 0.999 1.00 94.25 111 VAL A O 1
ATOM 876 N N . VAL A 1 112 ? -2.842 -8.019 2.880 1.00 95.88 112 VAL A N 1
ATOM 877 C CA . VAL A 1 112 ? -4.059 -8.133 3.683 1.00 95.88 112 VAL A CA 1
ATOM 878 C C . VAL A 1 112 ? -3.944 -7.170 4.854 1.00 95.88 112 VAL A C 1
ATOM 880 O O . VAL A 1 112 ? -2.998 -7.244 5.637 1.00 95.88 112 VAL A O 1
ATOM 883 N N . VAL A 1 113 ? -4.906 -6.261 4.967 1.00 95.25 113 VAL A N 1
ATOM 884 C CA . VAL A 1 113 ? -5.023 -5.316 6.077 1.00 95.25 113 VAL A CA 1
ATOM 885 C C . VAL A 1 113 ? -6.281 -5.668 6.849 1.00 95.25 113 VAL A C 1
ATOM 887 O O . VAL A 1 113 ? -7.379 -5.575 6.312 1.00 95.25 113 VAL A O 1
ATOM 890 N N . ARG A 1 114 ? -6.126 -6.078 8.107 1.00 95.94 114 ARG A N 1
ATOM 891 C CA . ARG A 1 114 ? -7.243 -6.412 8.995 1.00 95.94 114 ARG A CA 1
ATOM 892 C C . ARG A 1 114 ? -7.381 -5.355 10.077 1.00 95.94 114 ARG A C 1
ATOM 894 O O . ARG A 1 114 ? -6.405 -5.072 10.774 1.00 95.94 114 ARG A O 1
ATOM 901 N N . LEU A 1 115 ? -8.592 -4.839 10.271 1.00 94.38 115 LEU A N 1
ATOM 902 C CA . LEU A 1 115 ? -8.881 -4.003 11.431 1.00 94.38 115 LEU A CA 1
ATOM 903 C C . LEU A 1 115 ? -9.130 -4.906 12.642 1.00 94.38 115 LEU A C 1
ATOM 905 O O . LEU A 1 115 ? -10.187 -5.514 12.770 1.00 94.38 115 LEU A O 1
ATOM 909 N N . ALA A 1 116 ? -8.125 -5.056 13.504 1.00 91.75 116 ALA A N 1
ATOM 910 C CA . ALA A 1 116 ? -8.202 -5.982 14.634 1.00 91.75 116 ALA A CA 1
ATOM 911 C C . ALA A 1 116 ? -8.954 -5.406 15.843 1.00 91.75 116 ALA A C 1
ATOM 913 O O . ALA A 1 116 ? -9.691 -6.139 16.494 1.00 91.75 116 ALA A O 1
ATOM 914 N N . ASP A 1 117 ? -8.737 -4.127 16.158 1.00 89.38 117 ASP A N 1
ATOM 915 C CA . ASP A 1 117 ? -9.301 -3.450 17.328 1.00 89.38 117 ASP A CA 1
ATOM 916 C C . ASP A 1 117 ? -9.172 -1.921 17.162 1.00 89.38 117 ASP A C 1
ATOM 918 O O . ASP A 1 117 ? -8.292 -1.444 16.439 1.00 89.38 117 ASP A O 1
ATOM 922 N N . LEU A 1 118 ? -10.015 -1.153 17.855 1.00 84.75 118 LEU A N 1
ATOM 923 C CA . LEU A 1 118 ? -9.977 0.309 17.915 1.00 84.75 118 LEU A CA 1
ATOM 924 C C . LEU A 1 118 ? -9.956 0.763 19.373 1.00 84.75 118 LEU A C 1
ATOM 926 O O 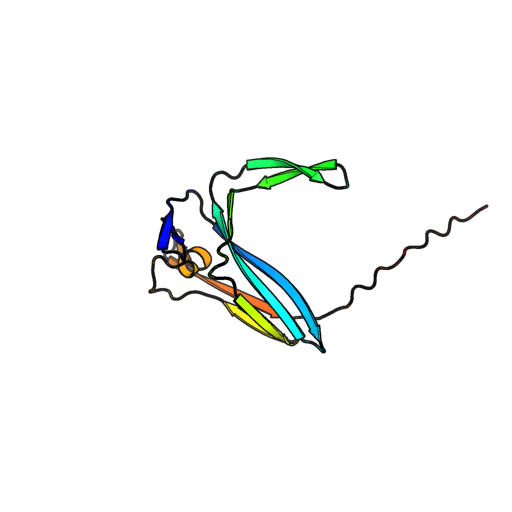. LEU A 1 118 ? -10.981 0.788 20.051 1.00 84.75 118 LEU A O 1
ATOM 930 N N . ARG A 1 119 ? -8.775 1.169 19.849 1.00 80.62 119 ARG A N 1
ATOM 931 C CA . ARG A 1 119 ? -8.582 1.649 21.222 1.00 80.62 119 ARG A CA 1
ATOM 932 C C . ARG A 1 119 ? -8.301 3.137 21.248 1.00 80.62 119 ARG A C 1
ATOM 934 O O . ARG A 1 119 ? -7.484 3.643 20.482 1.00 80.62 119 ARG A O 1
ATOM 941 N N . GLU A 1 120 ? -8.937 3.823 22.185 1.00 71.62 120 GLU A N 1
ATOM 942 C CA . GLU A 1 120 ? -8.579 5.191 22.527 1.00 71.62 120 GLU A CA 1
ATOM 943 C C . GLU A 1 120 ? -7.353 5.177 23.445 1.00 71.62 120 GLU A C 1
ATOM 945 O O . GLU A 1 120 ? -7.372 4.595 24.530 1.00 71.62 120 GLU A O 1
ATOM 950 N N . ILE A 1 121 ? -6.259 5.792 22.997 1.00 67.00 121 ILE A N 1
ATOM 951 C CA . ILE A 1 121 ? -5.060 5.958 23.818 1.00 67.00 121 ILE A CA 1
ATOM 952 C C . ILE A 1 121 ? -5.230 7.261 24.597 1.00 67.00 121 ILE A C 1
ATOM 954 O O . ILE A 1 121 ? -4.811 8.326 24.149 1.00 67.00 121 ILE A O 1
ATOM 958 N N . ALA A 1 122 ? -5.866 7.185 25.765 1.00 61.78 122 ALA A N 1
ATOM 959 C CA . ALA A 1 122 ? -5.907 8.318 26.680 1.00 61.78 122 ALA A CA 1
ATOM 960 C C . ALA A 1 122 ? -4.475 8.614 27.179 1.00 61.78 122 ALA A C 1
ATOM 962 O O . ALA A 1 122 ? -3.823 7.713 27.722 1.00 61.78 122 ALA A O 1
ATOM 963 N N . PRO A 1 123 ? -3.949 9.843 27.018 1.00 61.50 123 PRO A N 1
ATOM 964 C CA . PRO A 1 123 ? -2.621 10.176 27.510 1.00 61.50 123 PRO A CA 1
ATOM 965 C C . PRO A 1 123 ? -2.605 10.084 29.040 1.00 61.50 123 PRO A C 1
ATOM 967 O O . PRO A 1 123 ? -3.220 10.893 29.736 1.00 61.50 123 PRO A O 1
ATOM 970 N N . LYS A 1 124 ? -1.882 9.103 29.592 1.00 59.25 124 LYS A N 1
ATOM 971 C CA . LYS A 1 124 ? -1.620 9.050 31.035 1.00 59.25 124 LYS A CA 1
ATOM 972 C C . LYS A 1 124 ? -0.653 10.178 31.393 1.00 59.25 124 LYS A C 1
ATOM 974 O O . LYS A 1 124 ? 0.541 10.082 31.122 1.00 59.25 124 LYS A O 1
ATOM 979 N N . ARG A 1 125 ? -1.153 11.240 32.035 1.00 58.91 125 ARG A N 1
ATOM 980 C CA . ARG A 1 125 ? -0.295 12.173 32.780 1.00 58.91 125 ARG A CA 1
ATOM 981 C C . ARG A 1 125 ? 0.345 11.395 33.927 1.00 58.91 125 ARG A C 1
ATOM 983 O O . ARG A 1 125 ? -0.305 11.129 34.934 1.00 58.91 125 ARG A O 1
ATOM 990 N N . VAL A 1 126 ? 1.610 11.020 33.766 1.00 63.09 126 VAL A N 1
ATOM 991 C CA . VAL A 1 126 ? 2.424 10.520 34.875 1.00 63.09 126 VAL A CA 1
ATOM 992 C C . VAL A 1 126 ? 2.714 11.720 35.769 1.00 63.09 126 VAL A C 1
ATOM 994 O O . VAL A 1 126 ? 3.536 12.572 35.442 1.00 63.09 126 VAL A O 1
ATOM 997 N N . ARG A 1 127 ? 1.964 11.845 36.866 1.00 55.28 127 ARG A N 1
ATOM 998 C CA . ARG A 1 127 ? 2.256 12.824 37.910 1.00 55.28 127 ARG A CA 1
ATOM 999 C C . ARG A 1 127 ? 3.364 12.216 38.766 1.00 55.28 127 ARG A C 1
ATOM 1001 O O . ARG A 1 127 ? 3.102 11.320 39.559 1.00 55.28 127 ARG A O 1
ATOM 1008 N N . THR A 1 128 ? 4.603 12.645 38.546 1.00 52.78 128 THR A N 1
ATOM 1009 C CA . THR A 1 128 ? 5.718 12.313 39.437 1.00 52.78 128 THR A CA 1
ATOM 1010 C C . THR A 1 128 ? 5.455 13.002 40.771 1.00 52.78 128 THR A C 1
ATOM 1012 O O . THR A 1 128 ? 5.703 14.198 40.915 1.00 52.78 128 THR A O 1
ATOM 1015 N N . GLU A 1 129 ? 4.883 12.276 41.727 1.00 47.19 129 GLU A N 1
ATOM 1016 C CA . GLU A 1 129 ? 4.860 12.709 43.118 1.00 47.19 129 GLU A CA 1
ATOM 1017 C C . GLU A 1 129 ? 6.286 12.599 43.654 1.00 47.19 129 GLU A C 1
ATOM 1019 O O . GLU A 1 129 ? 6.797 11.520 43.948 1.00 47.19 129 GLU A O 1
ATOM 1024 N N . SER A 1 130 ? 6.967 13.740 43.708 1.00 47.97 130 SER A N 1
ATOM 1025 C CA . SER A 1 130 ? 8.213 13.890 44.439 1.00 47.97 130 SER A CA 1
ATOM 1026 C C . SER A 1 130 ? 7.914 13.733 45.928 1.00 47.97 130 SER A C 1
ATOM 1028 O O . SER A 1 130 ? 7.372 14.633 46.570 1.00 47.97 130 SER A O 1
ATOM 1030 N N . LEU A 1 131 ? 8.274 12.566 46.464 1.00 46.66 131 LEU A N 1
ATOM 1031 C CA . LEU A 1 131 ? 8.433 12.332 47.894 1.00 46.66 131 LEU A CA 1
ATOM 1032 C C . LEU A 1 131 ? 9.383 13.396 48.457 1.00 46.66 131 LEU A C 1
ATOM 1034 O O . LEU A 1 131 ? 10.580 13.385 48.176 1.00 46.66 131 LEU A O 1
ATOM 1038 N N . ARG A 1 132 ? 8.831 14.333 49.231 1.00 45.31 132 ARG A N 1
ATOM 1039 C CA . ARG A 1 132 ? 9.602 15.129 50.184 1.00 45.31 132 ARG A CA 1
ATOM 1040 C C . ARG A 1 132 ? 9.777 14.277 51.440 1.00 45.31 132 ARG A C 1
ATOM 1042 O O . ARG A 1 132 ? 8.780 13.923 52.067 1.00 45.31 132 ARG A O 1
ATOM 1049 N N . GLN A 1 133 ? 11.023 13.956 51.767 1.00 52.03 133 GLN A N 1
ATOM 1050 C CA . GLN A 1 133 ? 11.475 13.739 53.139 1.00 52.03 133 GLN A CA 1
ATOM 1051 C C . GLN A 1 133 ? 12.404 14.892 53.498 1.00 52.03 133 GLN A C 1
ATOM 1053 O O . GLN A 1 133 ? 13.143 15.335 52.586 1.00 52.03 133 GLN A O 1
#

Foldseek 3Di:
DAQAPVRDDDDFAPKAKDWDWDWDDDDDQKIKIKTWIKIFGDDFDFDWDQDPVGTDTDGGTDIDTRVVPIDMDMDGAFDKDKDADDPVDPNDPRCRHFWDADPVGIGGDIDIDHRHDDDDDDDDPPDPPPDDD

Radius of gyration: 20.38 Å; chains: 1; bounding box: 41×35×72 Å

Secondary structure (DSSP, 8-state):
-EE-TTS-EE--SS-EEEEEEEEEEEETTEEEEEEEEEEEEEEEEEEEEEETTEEEEEEEEEEEE-GGG-EEEEEETT-EEEE---SS-TTSHHHHHHEEEETTEEEE--EEEE-------------------

Sequence (133 aa):
MVTLPEGKKLELANVRGLLRLRAERSQDGWARLDFTPELHHGQTGTRPFAAATGWMYRTTQEVIPCFAQQFSATLNVGEMLVMTCDRDRPGTLGQSLFQFEDSTGPKQRLVVVRLADLREIAPKRVRTESLRQ